Protein AF-A0A2V7V1L6-F1 (afdb_monomer_lite)

Structure (mmCIF, N/CA/C/O backbone):
data_AF-A0A2V7V1L6-F1
#
_entry.id   AF-A0A2V7V1L6-F1
#
loop_
_atom_site.group_PDB
_atom_site.id
_atom_site.type_symbol
_atom_site.label_atom_id
_atom_site.label_alt_id
_atom_site.label_comp_id
_atom_site.label_asym_id
_atom_site.label_entity_id
_atom_site.label_seq_id
_atom_site.pdbx_PDB_ins_code
_atom_site.Cartn_x
_atom_site.Cartn_y
_atom_site.Cartn_z
_atom_site.occupancy
_atom_site.B_iso_or_equiv
_atom_site.auth_seq_id
_atom_site.auth_comp_id
_atom_site.auth_asym_id
_atom_site.auth_atom_id
_atom_site.pdbx_PDB_model_num
ATOM 1 N N . MET A 1 1 ? 8.572 -0.489 -16.581 1.00 83.62 1 MET A N 1
ATOM 2 C CA . MET A 1 1 ? 7.920 0.292 -15.511 1.00 83.62 1 MET A CA 1
ATOM 3 C C . MET A 1 1 ? 6.945 -0.634 -14.809 1.00 83.62 1 MET A C 1
ATOM 5 O O . MET A 1 1 ? 6.307 -1.415 -15.503 1.00 83.62 1 MET A O 1
ATOM 9 N N . ALA A 1 2 ? 6.901 -0.612 -13.480 1.00 97.12 2 ALA A N 1
ATOM 10 C CA . ALA A 1 2 ? 6.028 -1.442 -12.661 1.00 97.12 2 ALA A CA 1
ATOM 11 C C . ALA A 1 2 ? 4.922 -0.577 -12.054 1.00 97.12 2 ALA A C 1
ATOM 13 O O . ALA A 1 2 ? 5.200 0.479 -11.486 1.00 97.12 2 ALA A O 1
ATOM 14 N N . GLU A 1 3 ? 3.685 -1.047 -12.161 1.00 97.81 3 GLU A N 1
ATOM 15 C CA . GLU A 1 3 ? 2.509 -0.454 -11.530 1.00 97.81 3 GLU A CA 1
ATOM 16 C C . GLU A 1 3 ? 1.984 -1.449 -10.503 1.00 97.81 3 GLU A C 1
ATOM 18 O O . GLU A 1 3 ? 1.744 -2.615 -10.821 1.00 97.81 3 GLU A O 1
ATOM 23 N N . VAL A 1 4 ? 1.864 -1.010 -9.253 1.00 98.56 4 VAL A N 1
ATOM 24 C CA . VAL A 1 4 ? 1.519 -1.880 -8.131 1.00 98.56 4 VAL A CA 1
ATOM 25 C C . VAL A 1 4 ? 0.303 -1.325 -7.410 1.00 98.56 4 VAL A C 1
ATOM 27 O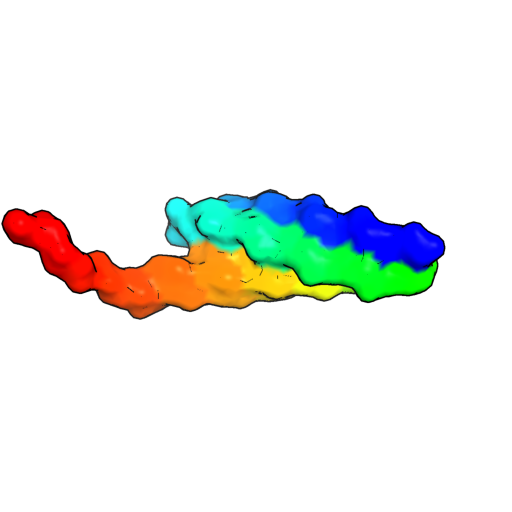 O . VAL A 1 4 ? 0.243 -0.145 -7.065 1.00 98.56 4 VAL A O 1
ATOM 30 N N . ILE A 1 5 ? -0.655 -2.215 -7.157 1.00 98.31 5 ILE A N 1
ATOM 31 C CA . ILE A 1 5 ? -1.829 -1.982 -6.319 1.00 98.31 5 ILE A CA 1
ATOM 32 C C . ILE A 1 5 ? -1.698 -2.899 -5.106 1.00 98.31 5 ILE A C 1
ATOM 34 O O . ILE A 1 5 ? -1.517 -4.106 -5.255 1.00 98.31 5 ILE A O 1
ATOM 38 N N . VAL A 1 6 ? -1.801 -2.334 -3.907 1.00 98.12 6 VAL A N 1
ATOM 39 C CA . VAL A 1 6 ? -1.785 -3.080 -2.646 1.00 98.12 6 VAL A CA 1
ATOM 40 C C . VAL A 1 6 ? -3.107 -2.866 -1.934 1.00 98.12 6 VAL A C 1
ATOM 42 O O . VAL A 1 6 ? -3.576 -1.736 -1.820 1.00 98.12 6 VAL A O 1
ATOM 45 N N . ARG A 1 7 ? -3.683 -3.949 -1.412 1.00 98.00 7 ARG A N 1
ATOM 46 C CA . ARG A 1 7 ? -4.799 -3.914 -0.467 1.00 98.00 7 ARG A CA 1
ATOM 47 C C . ARG A 1 7 ? -4.291 -4.354 0.899 1.00 98.00 7 ARG A C 1
ATOM 49 O O . ARG A 1 7 ? -3.627 -5.382 1.005 1.00 98.00 7 ARG A O 1
ATOM 56 N N . VAL A 1 8 ? -4.599 -3.576 1.929 1.00 96.81 8 VAL A N 1
ATOM 57 C CA . VAL A 1 8 ? -4.254 -3.881 3.320 1.00 96.81 8 VAL A CA 1
ATOM 58 C C . VAL A 1 8 ? -5.517 -3.935 4.161 1.00 96.81 8 VAL A C 1
ATOM 60 O O . VAL A 1 8 ? -6.477 -3.218 3.893 1.00 96.81 8 VAL A O 1
ATOM 63 N N . CYS A 1 9 ? -5.485 -4.753 5.207 1.00 95.94 9 CYS A N 1
ATOM 64 C CA . CYS A 1 9 ? -6.355 -4.598 6.362 1.00 95.94 9 CYS A CA 1
ATOM 65 C C . CYS A 1 9 ? -5.469 -4.114 7.512 1.00 95.94 9 CYS A C 1
ATOM 67 O O . CYS A 1 9 ? -4.552 -4.825 7.929 1.00 95.94 9 CYS A O 1
ATOM 69 N N . HIS A 1 10 ? -5.678 -2.882 7.971 1.00 91.81 10 HIS A N 1
ATOM 70 C CA . HIS A 1 10 ? -4.877 -2.261 9.021 1.00 91.81 10 HIS A CA 1
ATOM 71 C C . HIS A 1 10 ? -5.797 -1.741 10.122 1.00 91.81 10 HIS A C 1
ATOM 73 O O . HIS A 1 10 ? -6.615 -0.856 9.885 1.00 91.81 10 HIS A O 1
ATOM 79 N N . GLU A 1 11 ? -5.666 -2.312 11.323 1.00 89.50 11 GLU A N 1
ATOM 80 C CA . GLU A 1 11 ? -6.498 -1.977 12.491 1.00 89.50 11 GLU A CA 1
ATOM 81 C C . GLU A 1 11 ? -8.009 -2.034 12.196 1.00 89.50 11 GLU A C 1
ATOM 83 O O . GLU A 1 11 ? -8.771 -1.155 12.586 1.00 89.50 11 GLU A O 1
ATOM 88 N N . GLY A 1 12 ? -8.438 -3.072 11.470 1.00 91.00 12 GLY A N 1
ATOM 89 C CA . GLY A 1 12 ? -9.843 -3.296 11.117 1.00 91.00 12 GLY A CA 1
ATOM 90 C C . GLY A 1 12 ? -10.352 -2.480 9.926 1.00 91.00 12 GLY A C 1
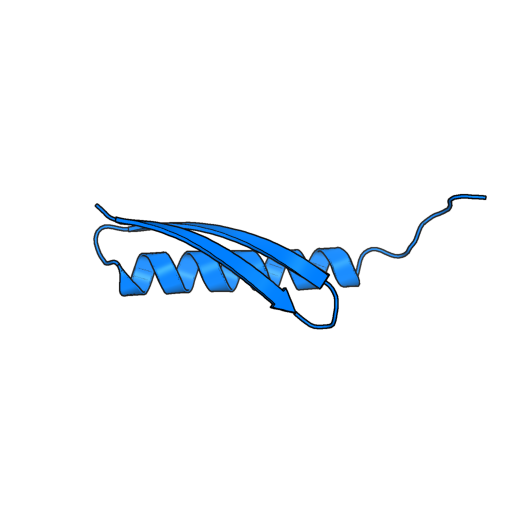ATOM 91 O O . GLY A 1 12 ? -11.480 -2.703 9.497 1.00 91.00 12 GLY A O 1
ATOM 92 N N . MET A 1 13 ? -9.534 -1.592 9.353 1.00 94.19 13 MET A N 1
ATOM 93 C CA . MET A 1 13 ? -9.885 -0.834 8.152 1.00 94.19 13 MET A CA 1
ATOM 94 C C . MET A 1 13 ? -9.240 -1.450 6.914 1.00 94.19 13 MET A C 1
ATOM 96 O O . MET A 1 13 ? -8.016 -1.606 6.851 1.00 94.19 13 MET A O 1
ATOM 100 N N . GLU A 1 14 ? -10.056 -1.767 5.909 1.00 96.62 14 GLU A N 1
ATOM 101 C CA . GLU A 1 14 ? -9.551 -2.097 4.579 1.00 96.62 14 GLU A CA 1
ATOM 102 C C . GLU A 1 14 ? -9.222 -0.819 3.804 1.00 96.62 14 GLU A C 1
ATOM 104 O O . GLU A 1 14 ? -10.005 0.131 3.778 1.00 96.62 14 GLU A O 1
ATOM 109 N N . ALA A 1 15 ? -8.063 -0.800 3.149 1.00 97.56 15 ALA A N 1
ATOM 110 C CA . ALA A 1 15 ? -7.677 0.286 2.261 1.00 97.56 15 ALA A CA 1
ATOM 111 C C . ALA A 1 15 ? -6.813 -0.215 1.106 1.00 97.56 15 ALA A C 1
ATOM 113 O O . ALA A 1 15 ? -6.118 -1.231 1.207 1.00 97.56 15 ALA A O 1
ATOM 114 N N . THR A 1 16 ? -6.831 0.538 0.011 1.00 98.19 16 THR A N 1
ATOM 115 C CA . THR A 1 16 ? -5.998 0.292 -1.165 1.00 98.19 16 THR A CA 1
ATOM 116 C C . THR A 1 16 ? -5.040 1.447 -1.398 1.00 98.19 16 THR A C 1
ATOM 118 O O . THR A 1 16 ? -5.414 2.605 -1.235 1.00 98.19 16 THR A O 1
ATOM 121 N N . GLY A 1 17 ? -3.824 1.134 -1.825 1.00 97.94 17 GLY A N 1
ATOM 122 C CA . GLY A 1 17 ? -2.829 2.108 -2.254 1.00 97.94 17 GLY A CA 1
ATOM 123 C C . GLY A 1 17 ? -2.229 1.696 -3.587 1.00 97.94 17 GLY A C 1
ATOM 124 O O . GLY A 1 17 ? -2.174 0.509 -3.918 1.00 97.94 17 GLY A O 1
ATOM 125 N N . GLN A 1 18 ? -1.817 2.684 -4.373 1.00 98.19 18 GLN A N 1
ATOM 126 C CA . GLN A 1 18 ? -1.331 2.482 -5.734 1.00 98.19 18 GLN A CA 1
ATOM 127 C C . GLN A 1 18 ? -0.088 3.331 -5.968 1.00 98.19 18 GLN A C 1
ATOM 129 O O . GLN A 1 18 ? -0.019 4.475 -5.517 1.00 98.19 18 GLN A O 1
ATOM 134 N N . ALA A 1 19 ? 0.895 2.776 -6.671 1.00 98.44 19 ALA A N 1
ATOM 135 C CA . ALA A 1 19 ? 2.079 3.514 -7.085 1.00 98.44 19 ALA A CA 1
ATOM 136 C C . ALA A 1 19 ? 2.727 2.888 -8.322 1.00 98.44 19 ALA A C 1
ATOM 138 O O . ALA A 1 19 ? 2.595 1.691 -8.577 1.00 98.44 19 ALA A O 1
ATOM 139 N N . ALA A 1 20 ? 3.477 3.711 -9.050 1.00 98.00 20 ALA A N 1
ATOM 140 C CA . ALA A 1 20 ? 4.306 3.285 -10.165 1.00 98.00 20 ALA A CA 1
ATOM 141 C C . ALA A 1 20 ? 5.771 3.680 -9.928 1.00 98.00 20 ALA A C 1
ATOM 143 O O . ALA A 1 20 ? 6.053 4.767 -9.415 1.00 98.00 20 ALA A O 1
ATOM 144 N N . SER A 1 21 ? 6.702 2.801 -10.296 1.00 97.75 21 SER A N 1
ATOM 145 C CA . SER A 1 21 ? 8.143 3.091 -10.355 1.00 97.75 21 SER A CA 1
ATOM 146 C C . SER A 1 21 ? 8.824 2.218 -11.417 1.00 97.75 21 SER A C 1
ATOM 148 O O . SER A 1 21 ? 8.270 1.226 -11.892 1.00 97.75 21 SER A O 1
ATOM 150 N N . THR A 1 22 ? 10.037 2.578 -11.834 1.00 97.75 22 THR A N 1
ATOM 151 C CA . THR A 1 22 ? 10.911 1.688 -12.610 1.00 97.75 22 THR A CA 1
ATOM 152 C C . THR A 1 22 ? 11.402 0.496 -11.791 1.00 97.75 22 THR A C 1
ATOM 154 O O . THR A 1 22 ? 11.745 -0.523 -12.383 1.00 97.75 22 THR A O 1
ATOM 157 N N . ASP A 1 23 ? 11.393 0.611 -10.461 1.00 97.56 23 ASP A N 1
ATOM 158 C CA . ASP A 1 23 ? 11.752 -0.444 -9.517 1.00 97.56 23 ASP A CA 1
ATOM 159 C C . ASP A 1 23 ? 10.498 -1.021 -8.833 1.00 97.56 23 ASP A C 1
ATOM 161 O O . ASP A 1 23 ? 9.687 -0.298 -8.247 1.00 97.56 23 ASP A O 1
ATOM 165 N N . THR A 1 24 ? 10.318 -2.341 -8.911 1.00 97.69 24 THR A N 1
ATOM 166 C CA . THR A 1 24 ? 9.136 -3.026 -8.365 1.00 97.69 24 THR A CA 1
ATOM 167 C C . THR A 1 24 ? 9.074 -2.981 -6.836 1.00 97.69 24 THR A C 1
ATOM 169 O O . THR A 1 24 ? 7.978 -2.904 -6.274 1.00 97.69 24 THR A O 1
ATOM 172 N N . ILE A 1 25 ? 10.217 -3.009 -6.143 1.00 98.00 25 ILE A N 1
ATOM 173 C CA . ILE A 1 25 ? 10.276 -2.922 -4.677 1.00 98.00 25 ILE A CA 1
ATOM 174 C C . ILE A 1 25 ? 9.852 -1.520 -4.247 1.00 98.00 25 ILE A C 1
ATOM 176 O O . ILE A 1 25 ? 9.017 -1.372 -3.354 1.00 98.00 25 ILE A O 1
ATOM 180 N N . GLU A 1 26 ? 10.357 -0.492 -4.925 1.00 98.38 26 GLU A N 1
ATOM 181 C CA . GLU A 1 26 ? 9.974 0.892 -4.660 1.00 98.38 26 GLU A CA 1
ATOM 182 C C . GLU A 1 26 ? 8.480 1.137 -4.925 1.00 98.38 26 GLU A C 1
ATOM 184 O O . GLU A 1 26 ? 7.796 1.733 -4.088 1.00 98.38 26 GLU A O 1
ATOM 189 N N . ALA A 1 27 ? 7.949 0.647 -6.053 1.00 98.62 27 ALA A N 1
ATOM 190 C CA . ALA A 1 27 ? 6.522 0.744 -6.369 1.00 98.62 27 ALA A CA 1
ATOM 191 C C . ALA A 1 27 ? 5.665 0.061 -5.290 1.00 98.62 27 ALA A C 1
ATOM 193 O O . ALA A 1 27 ? 4.678 0.629 -4.821 1.00 98.62 27 ALA A O 1
ATOM 194 N N . THR A 1 28 ? 6.085 -1.120 -4.831 1.00 98.50 28 THR A N 1
ATOM 195 C CA . THR A 1 28 ? 5.392 -1.868 -3.774 1.00 98.50 28 THR A CA 1
ATOM 196 C C . THR A 1 28 ? 5.414 -1.123 -2.441 1.00 98.50 28 THR A C 1
ATOM 198 O O . THR A 1 28 ? 4.374 -0.986 -1.797 1.00 98.50 28 THR A O 1
ATOM 201 N N . LEU A 1 29 ? 6.571 -0.591 -2.034 1.00 98.62 29 LEU A N 1
ATOM 202 C CA . LEU A 1 29 ? 6.709 0.157 -0.785 1.00 98.62 29 LEU A CA 1
ATOM 203 C C . LEU A 1 29 ? 5.843 1.424 -0.793 1.00 98.62 29 LEU A C 1
ATOM 205 O O . LEU A 1 29 ? 5.125 1.684 0.172 1.00 98.62 29 LEU A O 1
ATOM 209 N N . LYS A 1 30 ? 5.861 2.184 -1.896 1.00 98.50 30 LYS A N 1
ATOM 210 C CA . LYS A 1 30 ? 5.024 3.380 -2.072 1.00 98.50 30 LYS A CA 1
ATOM 211 C C . LYS A 1 30 ? 3.533 3.043 -2.002 1.00 98.50 30 LYS A C 1
ATOM 213 O O . LYS A 1 30 ? 2.797 3.703 -1.266 1.00 98.50 30 LYS A O 1
ATOM 218 N N . ALA A 1 31 ? 3.097 1.999 -2.711 1.00 98.69 31 ALA A N 1
ATOM 219 C CA . ALA A 1 31 ? 1.707 1.550 -2.699 1.00 98.69 31 ALA A CA 1
ATOM 220 C C . ALA A 1 31 ? 1.264 1.096 -1.295 1.00 98.69 31 ALA A C 1
ATOM 222 O O . ALA A 1 31 ? 0.187 1.474 -0.839 1.00 98.69 31 ALA A O 1
ATOM 223 N N . TYR A 1 32 ? 2.110 0.360 -0.568 1.00 98.50 32 TYR A N 1
ATOM 224 C CA . TYR A 1 32 ? 1.817 -0.075 0.800 1.00 98.50 32 TYR A CA 1
ATOM 225 C C . TYR A 1 32 ? 1.708 1.098 1.785 1.00 98.50 32 TYR A C 1
ATOM 227 O O . TYR A 1 32 ? 0.736 1.178 2.537 1.00 98.50 32 TYR A O 1
ATOM 235 N N . ILE A 1 33 ? 2.663 2.036 1.767 1.00 98.38 33 ILE A N 1
ATOM 236 C CA . ILE A 1 33 ? 2.633 3.225 2.638 1.00 98.38 33 ILE A CA 1
ATOM 237 C C . ILE A 1 33 ? 1.369 4.051 2.370 1.00 98.38 33 ILE A C 1
ATOM 239 O O . ILE A 1 33 ? 0.704 4.474 3.316 1.00 98.38 33 ILE A O 1
ATOM 243 N N . SER A 1 34 ? 1.010 4.233 1.094 1.00 98.25 34 SER A N 1
ATOM 244 C CA . SER A 1 34 ? -0.230 4.901 0.689 1.00 98.25 34 SER A CA 1
ATOM 245 C C . SER A 1 34 ? -1.472 4.195 1.253 1.00 98.25 34 SER A C 1
ATOM 247 O O . SER A 1 34 ? -2.315 4.850 1.868 1.00 98.25 34 SER A O 1
ATOM 249 N N . ALA A 1 35 ? -1.549 2.865 1.140 1.00 98.25 35 ALA A N 1
ATOM 250 C CA . ALA A 1 35 ? -2.668 2.075 1.653 1.00 98.25 35 ALA A CA 1
ATOM 251 C C . ALA A 1 35 ? -2.803 2.179 3.185 1.00 98.25 35 ALA A C 1
ATOM 253 O O . ALA A 1 35 ? -3.896 2.392 3.706 1.00 98.25 35 ALA A O 1
ATOM 254 N N . VAL A 1 36 ? -1.692 2.083 3.923 1.00 97.94 36 VAL A N 1
ATOM 255 C CA . VAL A 1 36 ? -1.692 2.200 5.392 1.00 97.94 36 VAL A CA 1
ATOM 256 C C . VAL A 1 36 ? -2.076 3.611 5.840 1.00 97.94 36 VAL A C 1
ATOM 258 O O . VAL A 1 36 ? -2.831 3.762 6.800 1.00 97.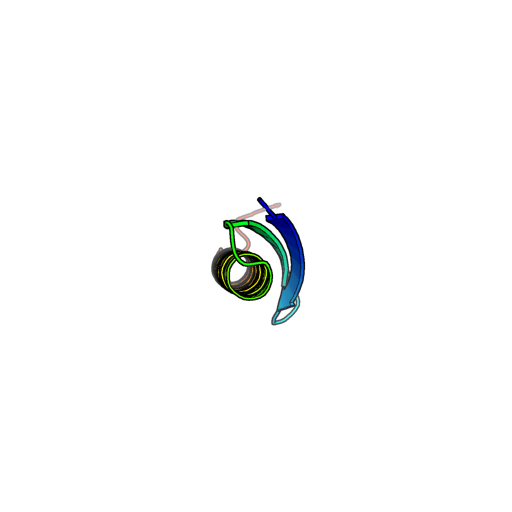94 36 VAL A O 1
ATOM 261 N N . ALA A 1 37 ? -1.593 4.651 5.153 1.00 96.75 37 ALA A N 1
ATOM 262 C CA . ALA A 1 37 ? -1.998 6.025 5.434 1.00 96.75 37 ALA A CA 1
ATOM 263 C C . ALA A 1 37 ? -3.512 6.211 5.237 1.00 96.75 37 ALA A C 1
ATOM 265 O O . ALA A 1 37 ? -4.172 6.767 6.113 1.00 96.75 37 ALA A O 1
ATOM 266 N N . ALA A 1 38 ? -4.074 5.669 4.151 1.00 96.25 38 ALA A N 1
ATOM 267 C CA . ALA A 1 38 ? -5.512 5.696 3.895 1.00 96.25 38 ALA A CA 1
ATOM 268 C C . ALA A 1 38 ? -6.314 4.944 4.973 1.00 96.25 38 ALA A C 1
ATOM 270 O O . ALA A 1 38 ? -7.292 5.482 5.486 1.00 96.25 38 ALA A O 1
ATOM 271 N N . ALA A 1 39 ? -5.868 3.755 5.395 1.00 95.75 39 ALA A N 1
ATOM 272 C CA . ALA A 1 39 ? -6.517 3.005 6.474 1.00 95.75 39 ALA A CA 1
ATOM 273 C C . ALA A 1 39 ? -6.512 3.771 7.811 1.00 95.75 39 ALA A C 1
ATOM 275 O O . ALA A 1 39 ? -7.505 3.770 8.538 1.00 95.75 39 ALA A O 1
ATOM 276 N N . ARG A 1 40 ? -5.412 4.468 8.131 1.00 94.56 40 ARG A N 1
ATOM 277 C CA . ARG A 1 40 ? -5.308 5.309 9.338 1.00 94.56 40 ARG A CA 1
ATOM 278 C C . ARG A 1 40 ? -6.271 6.491 9.305 1.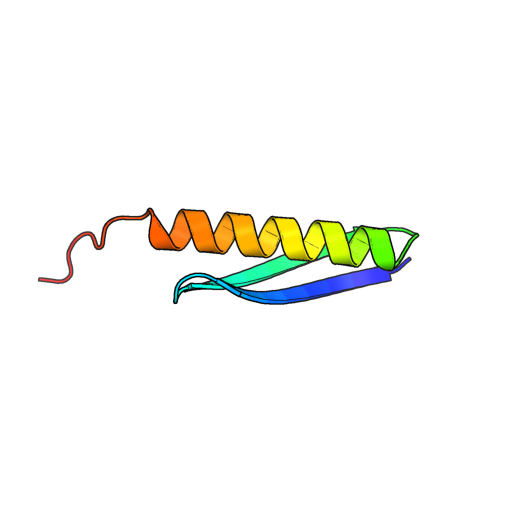00 94.56 40 ARG A C 1
ATOM 280 O O . ARG A 1 40 ? -6.886 6.783 10.326 1.00 94.56 40 ARG A O 1
ATOM 287 N N . VAL A 1 41 ? -6.416 7.140 8.149 1.00 93.69 41 VAL A N 1
ATOM 288 C CA . VAL A 1 41 ? -7.392 8.225 7.949 1.00 93.69 41 VAL A CA 1
ATOM 289 C C . VAL A 1 41 ? -8.816 7.693 8.077 1.00 93.69 41 VAL A C 1
ATOM 291 O O . VAL A 1 41 ? -9.607 8.274 8.811 1.00 93.69 41 VAL A O 1
ATOM 294 N N . ALA A 1 42 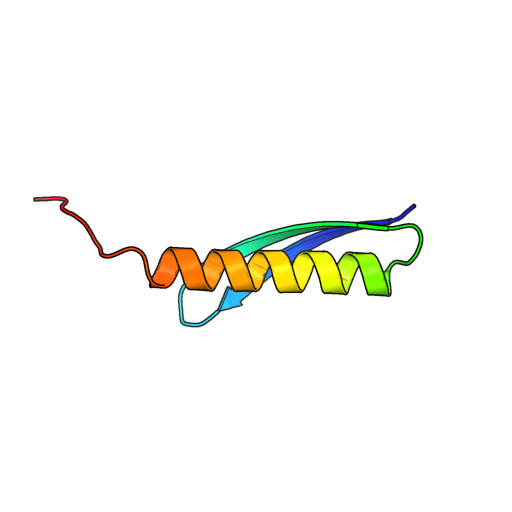? -9.126 6.562 7.440 1.00 91.00 42 ALA A N 1
ATOM 295 C CA . ALA A 1 42 ? -10.451 5.951 7.498 1.00 91.00 42 ALA A CA 1
ATOM 296 C C . ALA A 1 42 ? -10.851 5.560 8.930 1.00 91.00 42 ALA A C 1
ATOM 298 O O . ALA A 1 42 ? -11.998 5.738 9.316 1.00 91.00 42 ALA A O 1
ATOM 299 N N . ARG A 1 43 ? -9.899 5.082 9.739 1.00 90.81 43 ARG A N 1
ATOM 300 C CA . ARG A 1 43 ? -10.119 4.798 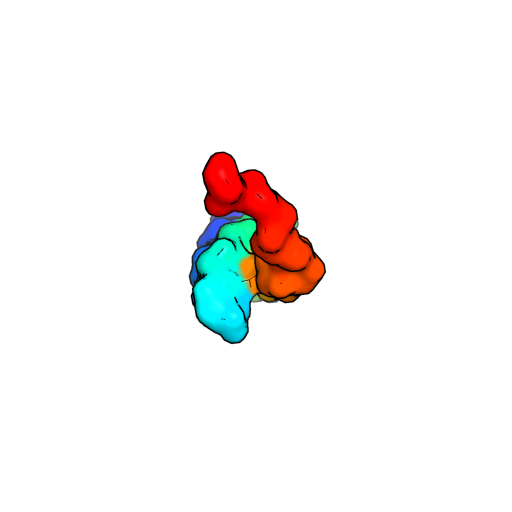11.165 1.00 90.81 43 ARG A CA 1
ATOM 301 C C . ARG A 1 43 ? -10.338 6.068 11.992 1.00 90.81 43 ARG A C 1
ATOM 303 O O . ARG A 1 43 ? -11.108 6.058 12.944 1.00 90.81 43 ARG A O 1
ATOM 310 N N . ALA A 1 44 ? -9.586 7.126 11.691 1.00 85.56 44 ALA A N 1
ATOM 311 C CA . ALA A 1 44 ? -9.633 8.383 12.433 1.00 85.56 44 ALA A CA 1
ATOM 312 C C . ALA A 1 44 ? -10.857 9.240 12.082 1.00 85.56 44 ALA A C 1
ATOM 314 O O . ALA A 1 44 ? -11.176 10.157 12.837 1.00 85.56 44 ALA A O 1
ATOM 315 N N . ALA A 1 45 ? -11.533 8.957 10.964 1.00 77.75 45 ALA A N 1
ATOM 316 C CA . ALA A 1 45 ? -12.817 9.556 10.648 1.00 77.75 45 ALA A CA 1
ATOM 317 C C . ALA A 1 45 ? -13.846 9.089 11.699 1.00 77.75 45 ALA A C 1
ATOM 319 O O . ALA A 1 45 ? -14.133 7.890 11.769 1.00 77.75 45 ALA A O 1
ATOM 320 N N . PRO A 1 46 ? -14.382 9.987 12.551 1.00 58.91 46 PRO A N 1
ATOM 321 C CA . PRO A 1 46 ? -15.468 9.619 13.446 1.00 58.91 46 PRO A CA 1
ATOM 322 C C . PRO A 1 46 ? -16.636 9.092 12.607 1.00 58.91 46 PRO A C 1
ATOM 324 O O . PRO A 1 46 ? -16.909 9.610 11.524 1.00 58.91 46 PRO A O 1
ATOM 327 N N . MET A 1 47 ? -17.323 8.061 13.104 1.00 60.62 47 MET A N 1
ATOM 328 C CA . MET A 1 47 ? -18.627 7.655 12.580 1.00 60.62 47 MET A CA 1
ATOM 329 C C . MET A 1 47 ? -19.613 8.815 12.787 1.00 60.62 47 MET A C 1
ATOM 331 O O . MET A 1 47 ? -20.347 8.845 13.772 1.00 60.62 47 MET A O 1
ATOM 335 N N . GLU A 1 48 ? -19.610 9.814 11.908 1.00 54.03 48 GLU A N 1
ATOM 336 C CA . GLU A 1 48 ? -20.676 10.805 11.866 1.00 54.03 48 GLU A CA 1
ATOM 337 C C . GLU A 1 48 ? -21.920 10.163 11.245 1.00 54.03 48 GLU A C 1
ATOM 339 O O . GLU A 1 48 ? -21.978 9.869 10.055 1.00 54.03 48 GLU A O 1
ATOM 344 N N . ALA A 1 49 ? -22.895 9.939 12.127 1.00 53.38 49 ALA A N 1
ATOM 345 C CA . ALA A 1 49 ? -24.332 9.982 11.891 1.00 53.38 49 ALA A CA 1
ATOM 346 C C . ALA A 1 49 ? -24.872 9.205 10.676 1.00 53.38 49 ALA A C 1
ATOM 348 O O . ALA A 1 49 ? -25.067 9.728 9.583 1.00 53.38 49 ALA A O 1
ATOM 349 N N . THR A 1 50 ? -25.317 7.980 10.933 1.00 49.84 50 THR A N 1
ATOM 350 C CA . THR A 1 50 ? -26.583 7.520 10.352 1.00 49.84 50 THR A CA 1
ATOM 351 C C . THR A 1 50 ? -27.512 7.224 11.523 1.00 49.84 50 THR A C 1
ATOM 353 O O . THR A 1 50 ? -27.393 6.187 12.173 1.00 49.84 50 THR A O 1
ATOM 356 N N . ALA A 1 51 ? -28.329 8.227 11.846 1.00 45.66 51 ALA A N 1
ATOM 357 C CA . ALA A 1 51 ? -29.525 8.117 12.673 1.00 45.66 51 ALA A CA 1
ATOM 358 C C . ALA A 1 51 ? -30.737 7.918 11.757 1.00 45.66 51 ALA A C 1
ATOM 360 O O . ALA A 1 51 ? -30.690 8.450 10.622 1.00 45.66 51 ALA A O 1
#

Radius of gyration: 13.26 Å; chains: 1; bounding box: 41×15×29 Å

pLDDT: mean 90.82, std 14.26, range [45.66, 98.69]

Foldseek 3Di:
DDKDKDWDQDPNFIFIFIADDPDPVVRVVRRVVRRNVVRVVVVVPPPPDDD

Sequence (51 aa):
MAEVIVRVCHEGMEATGQAASTDTIEATLKAYISAVAAARVARAAPMEATA

Secondary structure (DSSP, 8-state):
-EEEEEEEEETTEEEEEEEEESSHHHHHHHHHHHHHHHHHHHHHS------